Protein AF-K2DY35-F1 (afdb_monomer_lite)

Sequence (67 aa):
MFSEVQNFSGTPAQRYSLNGETMGTRYSAVFFAPPGLDAAAIHAQLFAAVDAVDRQMSTWKPDSDLS

pLDDT: mean 71.47, std 14.96, range [40.16, 89.38]

Structure (mmCIF, N/CA/C/O backbone):
data_AF-K2DY35-F1
#
_entry.id   AF-K2DY35-F1
#
loop_
_atom_site.group_PDB
_atom_site.id
_atom_site.type_symbol
_atom_site.label_atom_id
_atom_site.label_alt_id
_atom_site.label_comp_id
_atom_site.label_asym_id
_atom_site.label_entity_id
_atom_site.label_seq_id
_atom_site.pdbx_PDB_ins_code
_atom_site.Cartn_x
_atom_site.Cartn_y
_atom_site.Cartn_z
_atom_site.occupancy
_atom_site.B_iso_or_equiv
_atom_site.auth_seq_id
_atom_site.auth_comp_id
_atom_site.auth_asym_id
_atom_site.auth_atom_id
_atom_site.pdbx_PDB_model_num
ATOM 1 N N . MET A 1 1 ? -16.359 30.649 32.367 1.00 45.06 1 MET A N 1
ATOM 2 C CA . MET A 1 1 ? -16.912 30.238 31.062 1.00 45.06 1 MET A CA 1
ATOM 3 C C . MET A 1 1 ? -15.891 29.286 30.466 1.00 45.06 1 MET A C 1
ATOM 5 O O . MET A 1 1 ? -14.898 29.735 29.914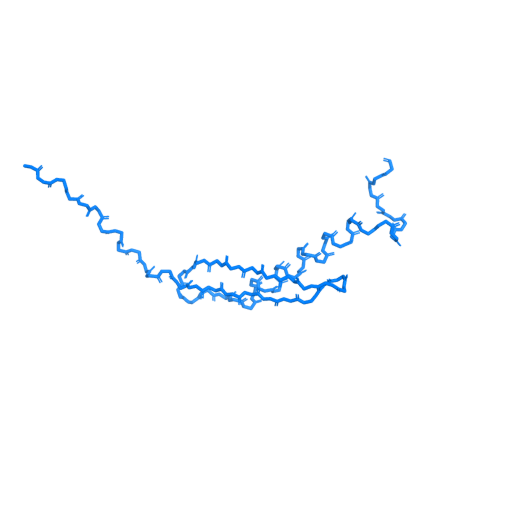 1.00 45.06 1 MET A O 1
ATOM 9 N N . PHE A 1 2 ? -16.016 27.997 30.776 1.00 46.91 2 PHE A N 1
ATOM 10 C CA . PHE A 1 2 ? -15.070 26.984 30.313 1.00 46.91 2 PHE A CA 1
ATOM 11 C C . PHE A 1 2 ? -15.544 26.542 28.937 1.00 46.91 2 PHE A C 1
ATOM 13 O O . PHE A 1 2 ? -16.646 26.015 28.817 1.00 46.91 2 PHE A O 1
ATOM 20 N N . SER A 1 3 ? -14.766 26.867 27.908 1.00 46.03 3 SER A N 1
ATOM 21 C CA . SER A 1 3 ? -15.057 26.463 26.539 1.00 46.03 3 SER A CA 1
ATOM 22 C C . SER A 1 3 ? -15.106 24.943 26.472 1.00 46.03 3 SER A C 1
ATOM 24 O O . SER A 1 3 ? -14.137 24.265 26.813 1.00 46.03 3 SER A O 1
ATOM 26 N N . GLU A 1 4 ? -16.260 24.432 26.063 1.00 52.22 4 GLU A N 1
ATOM 27 C CA . GLU A 1 4 ? -16.497 23.029 25.773 1.00 52.22 4 GLU A CA 1
ATOM 28 C C . GLU A 1 4 ? -15.506 22.588 24.693 1.00 52.22 4 GLU A C 1
ATOM 30 O O . GLU A 1 4 ? -15.558 23.044 23.548 1.00 52.22 4 GLU A O 1
ATOM 35 N N . VAL A 1 5 ? -14.545 21.746 25.077 1.00 62.00 5 VAL A N 1
ATOM 36 C CA . VAL A 1 5 ? -13.725 21.017 24.113 1.00 62.00 5 VAL A CA 1
ATOM 37 C C . VAL A 1 5 ? -14.712 20.141 23.360 1.00 62.00 5 VAL A C 1
ATOM 39 O O . VAL A 1 5 ? -15.304 19.241 23.951 1.00 62.00 5 VAL A O 1
ATOM 42 N N . GLN A 1 6 ? -14.954 20.451 22.087 1.00 59.38 6 GLN A N 1
ATOM 43 C CA . GLN A 1 6 ? -15.789 19.623 21.229 1.00 59.38 6 GLN A CA 1
ATOM 44 C C . GLN A 1 6 ? -15.165 18.228 21.198 1.00 59.38 6 GLN A C 1
ATOM 46 O O . GLN A 1 6 ? -14.171 17.989 20.511 1.00 59.38 6 GLN A O 1
ATOM 51 N N . ASN A 1 7 ? -15.724 17.315 21.991 1.00 54.31 7 ASN A N 1
ATOM 52 C CA . ASN A 1 7 ? -15.420 15.903 21.893 1.00 54.31 7 ASN A CA 1
ATOM 53 C C . ASN A 1 7 ? -15.890 15.481 20.506 1.00 54.31 7 ASN A C 1
ATOM 55 O O . ASN A 1 7 ? -17.088 15.304 20.274 1.00 54.31 7 ASN A O 1
ATOM 59 N N . PHE A 1 8 ? -14.945 15.361 19.573 1.00 56.78 8 PHE A N 1
ATOM 60 C CA . PHE A 1 8 ? -15.178 14.694 18.305 1.00 56.78 8 PHE A CA 1
ATOM 61 C C . PHE A 1 8 ? -15.674 13.290 18.636 1.00 56.78 8 PHE A C 1
ATOM 63 O O . PHE A 1 8 ? -14.894 12.380 18.903 1.00 56.78 8 PHE A O 1
ATOM 70 N N . SER A 1 9 ? -16.992 13.116 18.619 1.00 59.84 9 SER A N 1
ATOM 71 C CA . SER A 1 9 ? -17.664 11.822 18.724 1.00 59.84 9 SER A CA 1
ATOM 72 C C . SER A 1 9 ? -17.560 11.104 17.374 1.00 59.84 9 SER A C 1
ATOM 74 O O . SER A 1 9 ? -18.535 10.580 16.849 1.00 59.84 9 SER A O 1
ATOM 76 N N . GLY A 1 10 ? -16.384 11.181 16.747 1.00 63.69 10 GLY A N 1
ATOM 77 C CA . GLY A 1 10 ? -16.057 10.422 15.557 1.00 63.69 10 GLY A CA 1
ATOM 78 C C . GLY A 1 10 ? -15.694 9.009 15.982 1.00 63.69 10 GLY A C 1
ATOM 79 O O . GLY A 1 10 ? -15.059 8.810 17.019 1.00 63.69 10 GLY A O 1
ATOM 80 N N . THR A 1 11 ? -16.103 8.019 15.196 1.00 70.94 11 THR A N 1
ATOM 81 C CA . THR A 1 11 ? -15.683 6.632 15.396 1.00 70.94 11 THR A CA 1
ATOM 82 C C . THR A 1 11 ? -14.156 6.591 15.534 1.00 70.94 11 THR A C 1
ATOM 84 O O . THR A 1 11 ? -13.478 7.188 14.690 1.00 70.94 11 THR A O 1
ATOM 87 N N . PRO A 1 12 ? -13.592 5.936 16.569 1.00 78.69 12 PRO A N 1
ATOM 88 C CA . 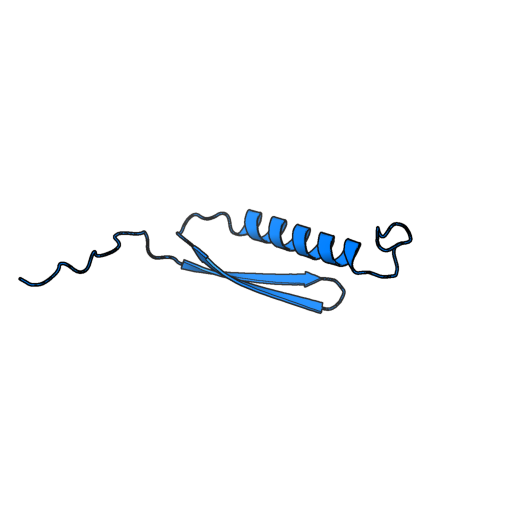PRO A 1 12 ? -12.147 5.906 16.753 1.00 78.69 12 PRO A CA 1
AT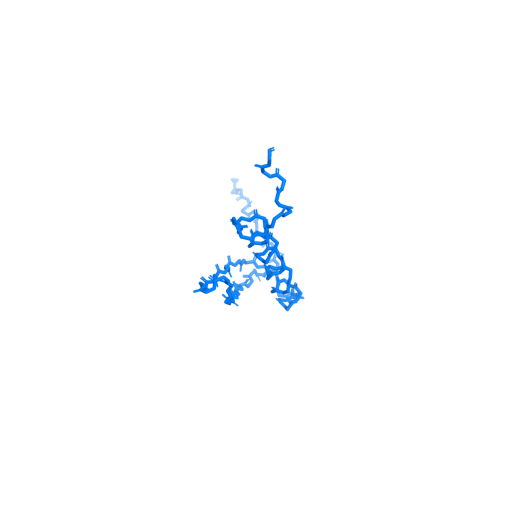OM 89 C C . PRO A 1 12 ? -11.491 5.335 15.495 1.00 78.69 12 PRO A C 1
ATOM 91 O O . PRO A 1 12 ? -11.825 4.235 15.051 1.00 78.69 12 PRO A O 1
ATOM 94 N N . ALA A 1 13 ? -10.588 6.111 14.895 1.00 81.69 13 ALA A N 1
ATOM 95 C CA . ALA A 1 13 ? -9.887 5.690 13.695 1.00 81.69 13 ALA A CA 1
ATOM 96 C C . ALA A 1 13 ? -8.911 4.557 14.043 1.00 81.69 13 ALA A C 1
ATOM 98 O O . ALA A 1 13 ? -8.065 4.687 14.929 1.00 81.69 13 ALA A O 1
ATOM 99 N N . GLN A 1 14 ? -9.025 3.440 13.336 1.00 87.06 14 GLN A N 1
ATOM 100 C CA . GLN A 1 14 ? -8.121 2.308 13.433 1.00 87.06 14 GLN A CA 1
ATOM 101 C C . GLN A 1 14 ? -6.902 2.538 12.536 1.00 87.06 14 GLN A C 1
ATOM 103 O O . GLN A 1 14 ? -7.011 3.086 11.439 1.00 87.06 14 GLN A O 1
ATOM 108 N N . ARG A 1 15 ? -5.727 2.090 12.991 1.00 89.00 15 ARG A N 1
ATOM 109 C CA . ARG A 1 15 ? -4.508 2.073 12.179 1.00 89.00 15 ARG A CA 1
ATOM 110 C C . ARG A 1 15 ? -4.548 0.911 11.188 1.00 89.00 15 ARG A C 1
ATOM 112 O O . ARG A 1 15 ? -4.643 -0.246 11.593 1.00 89.00 15 ARG A O 1
ATOM 119 N N . TYR A 1 16 ? -4.371 1.224 9.914 1.00 86.56 16 TYR A N 1
ATOM 120 C CA . TYR A 1 16 ? -4.161 0.275 8.831 1.00 86.56 16 TYR A CA 1
ATOM 121 C C . TYR A 1 16 ? -2.704 0.336 8.380 1.00 86.56 16 TYR A C 1
ATOM 123 O O . TYR A 1 16 ? -2.100 1.407 8.320 1.00 86.56 16 TYR A O 1
ATOM 131 N N . SER A 1 17 ? -2.131 -0.829 8.092 1.00 89.38 17 SER A N 1
ATOM 132 C CA . SER A 1 17 ? -0.767 -0.970 7.590 1.00 89.38 17 SER A CA 1
ATOM 133 C C . SER A 1 17 ? -0.793 -1.913 6.399 1.00 89.38 17 SER A C 1
ATOM 135 O O . SER A 1 17 ? -1.003 -3.113 6.561 1.00 89.38 17 SER A O 1
ATOM 137 N N . LEU A 1 18 ? -0.586 -1.364 5.210 1.00 87.50 18 LEU A N 1
ATOM 138 C CA . LEU A 1 18 ? -0.554 -2.094 3.952 1.00 87.50 18 LEU A CA 1
ATOM 139 C C . LEU A 1 18 ? 0.884 -2.181 3.463 1.00 87.50 18 LEU A C 1
ATOM 141 O O . LEU A 1 18 ? 1.627 -1.211 3.544 1.00 87.50 18 LEU A O 1
ATOM 145 N N . ASN A 1 19 ? 1.279 -3.338 2.953 1.00 85.31 19 ASN A N 1
ATOM 146 C CA . ASN A 1 19 ? 2.589 -3.534 2.353 1.00 85.31 19 ASN A CA 1
ATOM 147 C C . ASN A 1 19 ? 2.459 -4.375 1.085 1.00 85.31 19 ASN A C 1
ATOM 149 O O . ASN A 1 19 ? 1.478 -5.100 0.906 1.00 85.31 19 ASN A O 1
ATOM 153 N N . GLY A 1 20 ? 3.433 -4.241 0.196 1.00 84.38 20 GLY A N 1
ATOM 154 C CA . GLY A 1 20 ? 3.478 -4.990 -1.048 1.00 84.38 20 GLY A CA 1
ATOM 155 C C . GLY A 1 20 ? 4.851 -4.913 -1.694 1.00 84.38 20 GLY A C 1
ATOM 156 O O . GLY A 1 20 ? 5.671 -4.058 -1.355 1.00 84.38 20 GLY A O 1
ATOM 157 N N . GLU A 1 21 ? 5.105 -5.841 -2.605 1.00 80.81 21 GLU A N 1
ATOM 158 C CA . GLU A 1 21 ? 6.314 -5.867 -3.422 1.00 80.81 21 GLU A CA 1
ATOM 159 C C . GLU A 1 21 ? 6.013 -5.235 -4.782 1.00 80.81 21 GLU A C 1
ATOM 161 O O . GLU A 1 21 ? 4.948 -5.458 -5.351 1.00 80.81 21 GLU A O 1
ATOM 166 N N . THR A 1 22 ? 6.931 -4.418 -5.288 1.00 72.88 22 THR A N 1
ATOM 167 C CA . THR A 1 22 ? 6.822 -3.765 -6.598 1.00 72.88 22 THR A CA 1
ATOM 168 C C . THR A 1 22 ? 8.211 -3.386 -7.103 1.00 72.88 22 THR A C 1
ATOM 170 O O . THR A 1 22 ? 9.051 -2.949 -6.316 1.00 72.88 22 THR A O 1
ATOM 173 N N . MET A 1 23 ? 8.480 -3.560 -8.400 1.00 67.69 23 MET A N 1
ATOM 174 C CA . MET A 1 23 ? 9.752 -3.157 -9.031 1.00 67.69 23 MET A CA 1
ATOM 175 C C . MET A 1 23 ? 11.020 -3.733 -8.367 1.00 67.69 23 MET A C 1
ATOM 177 O O . MET A 1 23 ? 12.064 -3.086 -8.332 1.00 67.69 23 MET A O 1
ATOM 181 N N . GLY A 1 24 ? 10.942 -4.924 -7.764 1.00 72.56 24 GLY A N 1
ATOM 182 C CA . GLY A 1 24 ? 12.057 -5.497 -6.992 1.00 72.56 24 GLY A CA 1
ATOM 183 C C . GLY A 1 24 ? 12.346 -4.784 -5.661 1.00 72.56 24 GLY A C 1
ATOM 184 O O . GLY A 1 24 ? 13.352 -5.066 -5.013 1.00 72.56 24 GLY A O 1
ATOM 185 N N . THR A 1 25 ? 11.464 -3.880 -5.236 1.00 72.81 25 THR A N 1
ATOM 186 C CA . THR A 1 25 ? 11.482 -3.171 -3.951 1.00 72.81 25 THR A CA 1
ATOM 187 C C . THR A 1 25 ? 10.211 -3.502 -3.152 1.00 72.81 25 THR A C 1
ATOM 189 O O . THR A 1 25 ? 9.312 -4.199 -3.632 1.00 72.81 25 THR A O 1
ATOM 192 N N . ARG A 1 26 ? 10.117 -3.024 -1.907 1.00 83.62 26 ARG A N 1
ATOM 193 C CA . ARG A 1 26 ? 8.934 -3.198 -1.056 1.00 83.62 26 ARG A CA 1
ATOM 194 C C . ARG A 1 26 ? 8.407 -1.838 -0.615 1.00 83.62 26 ARG A C 1
ATOM 196 O O . ARG A 1 26 ? 9.182 -0.997 -0.168 1.00 83.62 26 ARG A O 1
ATOM 203 N N . TYR A 1 27 ? 7.094 -1.647 -0.685 1.00 81.31 27 TYR A N 1
ATOM 204 C CA . TYR A 1 27 ? 6.427 -0.449 -0.179 1.00 81.31 27 TYR A CA 1
ATOM 205 C C . TYR A 1 27 ? 5.630 -0.749 1.093 1.00 81.31 27 TYR A C 1
ATOM 207 O O . TYR A 1 27 ? 5.194 -1.879 1.334 1.00 81.31 27 TYR A O 1
ATOM 215 N N . SER A 1 28 ? 5.435 0.287 1.909 1.00 83.56 28 SER A N 1
ATOM 216 C CA . SER A 1 28 ? 4.574 0.264 3.089 1.00 83.56 28 SER A CA 1
ATOM 217 C C . SER A 1 28 ? 3.772 1.561 3.159 1.00 83.56 28 SER A C 1
ATOM 219 O O . SER A 1 28 ? 4.336 2.642 3.000 1.00 83.56 28 SER A O 1
ATOM 221 N N . ALA A 1 29 ? 2.468 1.455 3.398 1.00 85.12 29 ALA A N 1
ATOM 222 C CA . ALA A 1 29 ? 1.561 2.575 3.598 1.00 85.12 29 ALA A CA 1
ATOM 223 C C . ALA A 1 29 ? 0.810 2.398 4.919 1.00 85.12 29 ALA A C 1
ATOM 225 O O . ALA A 1 29 ? 0.173 1.371 5.160 1.00 85.12 29 ALA A O 1
ATOM 226 N N . VAL A 1 30 ? 0.881 3.416 5.775 1.00 88.44 30 VAL A N 1
ATOM 227 C CA . VAL A 1 30 ? 0.210 3.441 7.075 1.00 88.44 30 VAL A CA 1
ATOM 228 C C . VAL A 1 30 ? -0.771 4.601 7.091 1.00 88.44 30 VAL A C 1
ATOM 230 O O . VAL A 1 30 ? -0.387 5.733 6.814 1.00 88.44 30 VAL A O 1
ATOM 233 N N . PHE A 1 31 ? -2.024 4.328 7.439 1.00 85.56 31 PHE A N 1
ATOM 234 C CA . PHE A 1 31 ? -3.064 5.350 7.536 1.00 85.56 31 PHE A CA 1
ATOM 235 C C . PHE A 1 31 ? -4.065 5.018 8.644 1.00 85.56 31 PHE A C 1
ATOM 237 O O . PHE A 1 31 ? -4.122 3.888 9.129 1.00 85.56 31 PHE A O 1
ATOM 244 N N . PHE A 1 32 ? -4.842 6.014 9.066 1.00 85.75 32 PHE A N 1
ATOM 245 C CA . PHE A 1 32 ? -5.874 5.866 10.088 1.00 85.75 32 PHE A CA 1
ATOM 246 C C . PHE A 1 32 ? -7.242 6.100 9.463 1.00 85.75 32 PHE A C 1
ATOM 248 O O . PHE A 1 32 ? -7.441 7.106 8.786 1.00 85.75 32 PHE A O 1
ATOM 255 N N . ALA A 1 33 ? -8.176 5.182 9.681 1.00 84.38 33 ALA A N 1
ATOM 256 C CA . ALA A 1 33 ? -9.515 5.280 9.117 1.00 84.38 33 ALA A CA 1
ATOM 257 C C . ALA A 1 33 ? -10.556 4.596 10.016 1.00 84.38 33 ALA A C 1
ATOM 259 O O . ALA A 1 33 ? -10.186 3.773 10.855 1.00 84.38 33 ALA A O 1
ATOM 260 N N . PRO A 1 34 ? -11.851 4.925 9.881 1.00 85.12 34 PRO A N 1
ATOM 261 C CA . PRO A 1 34 ? -12.898 4.262 10.648 1.00 85.12 34 PRO A CA 1
ATOM 262 C C . PRO A 1 34 ? -12.935 2.742 10.398 1.00 85.12 34 PRO A C 1
ATOM 264 O O . PRO A 1 34 ? -12.617 2.295 9.291 1.00 85.12 34 PRO A O 1
ATOM 267 N N . PRO A 1 35 ? -13.360 1.939 11.390 1.00 78.62 35 PRO A N 1
ATOM 268 C CA . PRO A 1 35 ? -13.584 0.509 11.207 1.00 78.62 35 PRO A CA 1
ATOM 269 C C . PRO A 1 35 ? -14.662 0.249 10.143 1.00 78.62 35 PRO A C 1
ATOM 271 O O . PRO A 1 35 ? -15.609 1.020 10.001 1.00 78.62 35 PRO A O 1
ATOM 274 N N . GLY A 1 36 ? -14.525 -0.855 9.403 1.00 81.31 36 GLY A N 1
ATOM 275 C CA . GLY A 1 36 ? -15.421 -1.208 8.290 1.00 81.31 36 GLY A CA 1
ATOM 276 C C . GLY A 1 36 ? -14.959 -0.706 6.920 1.00 81.31 36 GLY A C 1
ATOM 277 O O . GLY A 1 36 ? -15.618 -0.966 5.918 1.00 81.31 36 GLY A O 1
ATOM 278 N N . LEU A 1 37 ? -13.815 -0.027 6.863 1.00 82.38 37 LEU A N 1
ATOM 279 C CA . LEU A 1 37 ? -13.152 0.293 5.609 1.00 82.38 37 LEU A CA 1
ATOM 280 C C . LEU A 1 37 ? -12.673 -0.983 4.901 1.00 82.38 37 LEU A C 1
ATOM 282 O O . LEU A 1 37 ? -12.034 -1.841 5.518 1.00 82.38 37 LEU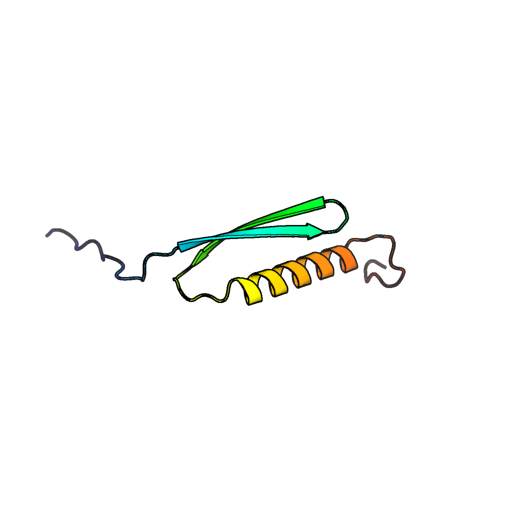 A O 1
ATOM 286 N N . ASP A 1 38 ? -12.929 -1.074 3.598 1.00 85.38 38 ASP A N 1
ATOM 287 C CA . ASP A 1 38 ? -12.440 -2.168 2.760 1.00 85.38 38 ASP A CA 1
ATOM 288 C C . ASP A 1 38 ? -10.934 -2.012 2.489 1.00 85.38 38 ASP A C 1
ATOM 290 O O . ASP A 1 38 ? -10.484 -1.419 1.505 1.00 85.38 38 ASP A O 1
ATOM 294 N N . ALA A 1 39 ? -10.134 -2.546 3.409 1.00 83.12 39 ALA A N 1
ATOM 295 C CA . ALA A 1 39 ? -8.682 -2.539 3.306 1.00 83.12 39 ALA A CA 1
ATOM 296 C C . ALA A 1 39 ? -8.169 -3.313 2.077 1.00 83.12 39 ALA A C 1
ATOM 298 O O . ALA A 1 39 ? -7.090 -2.991 1.581 1.00 83.12 39 ALA A O 1
ATOM 299 N N . ALA A 1 40 ? -8.923 -4.297 1.569 1.00 83.12 40 ALA A N 1
ATOM 300 C CA . ALA A 1 40 ? -8.539 -5.064 0.388 1.00 83.12 40 ALA A CA 1
ATOM 301 C C . ALA A 1 40 ? -8.703 -4.227 -0.887 1.00 83.12 40 ALA A C 1
ATOM 303 O O . ALA A 1 40 ? -7.787 -4.184 -1.709 1.00 83.12 40 ALA A O 1
ATOM 304 N N . ALA A 1 41 ? -9.807 -3.484 -1.014 1.00 85.31 41 ALA A N 1
ATOM 305 C CA . ALA A 1 41 ? -9.989 -2.531 -2.107 1.00 85.31 41 ALA A CA 1
ATOM 306 C C . ALA A 1 41 ? -8.912 -1.433 -2.101 1.00 85.31 41 ALA A C 1
ATOM 308 O O . ALA A 1 41 ? -8.402 -1.058 -3.157 1.00 85.31 41 ALA A O 1
ATOM 309 N N . ILE A 1 42 ? -8.518 -0.944 -0.921 1.00 85.62 42 ILE A N 1
ATOM 310 C CA . ILE A 1 42 ? -7.445 0.055 -0.795 1.00 85.62 42 ILE A CA 1
ATOM 311 C C . ILE A 1 42 ? -6.091 -0.543 -1.154 1.00 85.62 42 ILE A C 1
ATOM 313 O O . ILE A 1 42 ? -5.303 0.110 -1.831 1.00 85.62 42 ILE A O 1
ATOM 317 N N . HIS A 1 43 ? -5.815 -1.781 -0.742 1.00 84.75 43 HIS A N 1
ATOM 318 C CA . HIS A 1 43 ? -4.587 -2.474 -1.124 1.00 84.75 43 HIS A CA 1
ATOM 319 C C . HIS A 1 43 ? -4.486 -2.643 -2.641 1.00 84.75 43 HIS A C 1
ATOM 321 O O . HIS A 1 43 ? -3.459 -2.287 -3.214 1.00 84.75 43 HIS A O 1
ATOM 327 N N . ALA A 1 44 ? -5.572 -3.066 -3.294 1.00 84.12 44 ALA A N 1
ATOM 328 C CA . ALA A 1 44 ? -5.633 -3.209 -4.745 1.00 84.12 44 ALA A CA 1
ATOM 329 C C . ALA A 1 44 ? -5.430 -1.870 -5.475 1.00 84.12 44 ALA A C 1
ATOM 331 O O . ALA A 1 44 ? -4.658 -1.802 -6.430 1.00 84.12 44 ALA A O 1
ATOM 332 N N . GLN A 1 45 ? -6.072 -0.791 -5.012 1.00 86.25 45 GLN A N 1
ATOM 333 C CA . GLN A 1 45 ? -5.892 0.540 -5.601 1.00 86.25 45 GLN A CA 1
ATOM 334 C C . GLN A 1 45 ? -4.485 1.094 -5.375 1.00 86.25 45 GLN A C 1
ATOM 336 O O . GLN A 1 45 ? -3.899 1.674 -6.286 1.00 86.25 45 GLN A O 1
ATOM 341 N N . LEU A 1 46 ? -3.919 0.887 -4.186 1.00 84.31 46 LEU A N 1
ATOM 342 C CA . LEU A 1 46 ? -2.556 1.297 -3.875 1.00 84.31 46 LEU A CA 1
ATOM 343 C C . LEU A 1 46 ? -1.550 0.541 -4.748 1.00 84.31 46 LEU A C 1
ATOM 345 O O . LEU A 1 46 ? -0.648 1.156 -5.306 1.00 84.31 46 LEU A O 1
ATOM 349 N N . PHE A 1 47 ? -1.734 -0.769 -4.920 1.00 81.69 47 PHE A N 1
ATOM 350 C CA . PHE A 1 47 ? -0.912 -1.570 -5.820 1.00 81.69 47 PHE A CA 1
ATOM 351 C C . PHE A 1 47 ? -1.030 -1.085 -7.269 1.00 81.69 47 PHE A C 1
ATOM 353 O O . PHE A 1 47 ? -0.012 -0.866 -7.916 1.00 81.69 47 PHE A O 1
ATOM 360 N N . ALA A 1 48 ? -2.247 -0.830 -7.759 1.00 82.06 48 ALA A N 1
ATOM 361 C CA . ALA A 1 48 ? -2.475 -0.319 -9.111 1.00 82.06 48 ALA A CA 1
ATOM 362 C C . ALA A 1 48 ? -1.848 1.067 -9.339 1.00 82.06 48 ALA A C 1
ATOM 364 O O . ALA A 1 48 ? -1.317 1.332 -10.416 1.00 82.06 48 ALA A O 1
ATOM 365 N N . ALA A 1 49 ? -1.879 1.948 -8.335 1.00 80.00 49 ALA A N 1
ATOM 366 C CA . ALA A 1 49 ? -1.231 3.254 -8.405 1.00 80.00 49 ALA A CA 1
ATOM 367 C C . ALA A 1 49 ? 0.297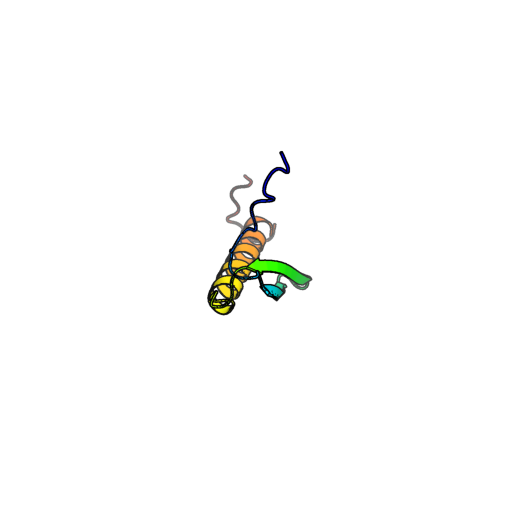 3.122 -8.456 1.00 80.00 49 ALA A C 1
ATOM 369 O O . ALA A 1 49 ? 0.951 3.789 -9.253 1.00 80.00 49 ALA A O 1
ATOM 370 N N . VAL A 1 50 ? 0.868 2.235 -7.641 1.00 76.19 50 VAL A N 1
ATOM 371 C CA . VAL A 1 50 ? 2.313 1.993 -7.622 1.00 76.19 50 VAL A CA 1
ATOM 372 C C . VAL A 1 50 ? 2.785 1.283 -8.900 1.00 76.19 50 VAL A C 1
ATOM 374 O O . VAL A 1 50 ? 3.838 1.630 -9.425 1.00 76.19 50 VAL A O 1
ATOM 377 N N . ASP A 1 51 ? 1.988 0.371 -9.459 1.00 76.69 51 ASP A N 1
ATOM 378 C CA . ASP A 1 51 ? 2.199 -0.229 -10.787 1.00 76.69 51 ASP A CA 1
ATOM 379 C C . ASP A 1 51 ? 2.096 0.809 -11.918 1.00 76.69 51 ASP A C 1
ATOM 381 O O . ASP A 1 51 ? 2.871 0.787 -12.872 1.00 76.69 51 ASP A O 1
ATOM 385 N N . ALA A 1 52 ? 1.173 1.769 -11.819 1.00 72.25 52 ALA A N 1
ATOM 386 C CA . ALA A 1 52 ? 1.092 2.866 -12.780 1.00 72.25 52 ALA A CA 1
ATOM 387 C C . ALA A 1 52 ? 2.335 3.768 -12.717 1.00 72.25 52 ALA A C 1
ATOM 389 O O . ALA A 1 52 ? 2.841 4.165 -13.765 1.00 72.25 52 ALA A O 1
ATOM 390 N N . VAL A 1 53 ? 2.858 4.044 -11.518 1.00 68.88 53 VAL A N 1
ATOM 391 C CA . VAL A 1 53 ? 4.121 4.778 -11.347 1.00 68.88 53 VAL A CA 1
ATOM 392 C C . VAL A 1 53 ? 5.301 3.980 -11.902 1.00 68.88 53 VAL A C 1
ATOM 394 O O . VAL A 1 53 ? 6.117 4.572 -12.600 1.00 68.88 53 VAL A O 1
ATOM 397 N N . ASP A 1 54 ? 5.373 2.659 -11.688 1.00 67.69 54 ASP A N 1
ATOM 398 C CA . ASP A 1 54 ? 6.379 1.801 -12.349 1.00 67.69 54 ASP A CA 1
ATOM 399 C C . ASP A 1 54 ? 6.318 1.970 -13.865 1.00 67.69 54 ASP A C 1
ATOM 401 O O . ASP A 1 54 ? 7.305 2.261 -14.538 1.00 67.69 54 ASP A O 1
ATOM 405 N N . ARG A 1 55 ? 5.109 1.858 -14.411 1.00 63.03 55 ARG A N 1
ATOM 406 C CA . ARG A 1 55 ? 4.865 1.947 -15.846 1.00 63.03 55 ARG A CA 1
ATOM 407 C C . ARG A 1 55 ? 5.256 3.303 -16.431 1.00 63.03 55 ARG A C 1
ATOM 409 O O . ARG A 1 55 ? 5.672 3.333 -17.583 1.00 63.03 55 ARG A O 1
ATOM 416 N N . GLN A 1 56 ? 5.111 4.384 -15.664 1.00 58.59 56 GLN A N 1
ATOM 417 C CA . GLN A 1 56 ? 5.448 5.750 -16.078 1.00 58.59 56 GLN A CA 1
ATOM 418 C C . GLN A 1 56 ? 6.931 6.094 -15.869 1.00 58.59 56 GLN A C 1
ATOM 420 O O . GLN A 1 56 ? 7.490 6.856 -16.652 1.00 58.59 56 GLN A O 1
ATOM 425 N N . MET A 1 57 ? 7.577 5.532 -14.843 1.00 56.31 57 MET A N 1
ATOM 426 C CA . MET A 1 57 ? 8.951 5.874 -14.444 1.00 56.31 57 MET A CA 1
ATOM 427 C C . MET A 1 57 ? 10.008 4.866 -14.911 1.00 56.31 57 MET A C 1
ATOM 429 O O . MET A 1 57 ? 11.204 5.142 -14.808 1.00 56.31 57 MET A O 1
ATOM 433 N N . SER A 1 58 ? 9.609 3.710 -15.441 1.00 49.12 58 SER A N 1
ATOM 434 C CA . SER A 1 58 ? 10.544 2.764 -16.040 1.00 49.12 58 SER A CA 1
ATOM 435 C C . SER A 1 58 ? 10.975 3.265 -17.419 1.00 49.12 58 SER A C 1
ATOM 437 O O . SER A 1 58 ? 10.234 3.191 -18.398 1.00 49.12 58 SER A O 1
ATOM 439 N N . THR A 1 59 ? 12.223 3.721 -17.518 1.00 51.59 59 THR A N 1
ATOM 440 C CA . THR A 1 59 ? 12.935 4.090 -18.758 1.00 51.59 59 THR A CA 1
ATOM 441 C C . THR A 1 59 ? 13.126 2.927 -19.750 1.00 51.59 59 THR A C 1
ATOM 443 O O . THR A 1 59 ? 13.879 3.048 -20.712 1.00 51.59 59 THR A O 1
ATOM 446 N N . TRP A 1 60 ? 12.440 1.798 -19.542 1.00 51.41 60 TRP A N 1
ATOM 447 C CA . TRP A 1 60 ? 12.517 0.578 -20.348 1.00 51.41 60 TRP A CA 1
ATOM 448 C C . TRP A 1 60 ? 11.201 0.194 -21.051 1.00 51.41 60 TRP A C 1
ATOM 450 O O . TRP A 1 60 ? 11.130 -0.880 -21.651 1.00 51.41 60 TRP A O 1
ATOM 460 N N . LYS A 1 61 ? 10.167 1.052 -21.041 1.00 44.97 61 LYS A N 1
ATOM 461 C CA . LYS A 1 61 ? 9.003 0.923 -21.940 1.00 44.97 61 LYS A CA 1
ATOM 462 C C . LYS A 1 61 ? 9.055 2.000 -23.039 1.00 44.97 61 LYS A C 1
ATOM 464 O O . LYS A 1 61 ? 9.084 3.179 -22.703 1.00 44.97 61 LYS A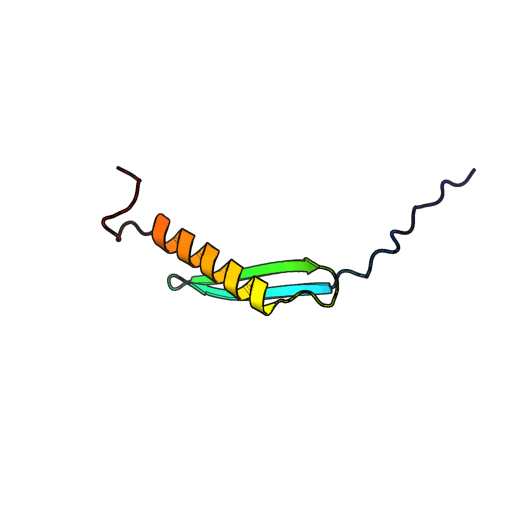 O 1
ATOM 469 N N . PRO A 1 62 ? 9.039 1.624 -24.334 1.00 53.75 62 PRO A N 1
ATOM 470 C CA . PRO A 1 62 ? 9.221 2.541 -25.470 1.00 53.75 62 PRO A CA 1
ATOM 471 C C . PRO A 1 62 ? 8.036 3.490 -25.748 1.00 53.75 62 PRO A C 1
ATOM 473 O O . PRO A 1 62 ? 8.024 4.129 -26.790 1.00 53.75 62 PRO A O 1
ATOM 476 N N . ASP A 1 63 ? 7.064 3.587 -24.837 1.00 52.69 63 ASP A N 1
ATOM 477 C CA . ASP A 1 63 ? 5.819 4.364 -24.989 1.00 52.69 63 ASP A CA 1
ATOM 478 C C . ASP A 1 63 ? 5.636 5.378 -23.836 1.00 52.69 63 ASP A C 1
ATOM 480 O O . ASP A 1 63 ? 4.524 5.696 -23.418 1.00 52.69 63 ASP A O 1
ATOM 484 N N . SER A 1 64 ? 6.744 5.840 -23.247 1.00 40.16 64 SER A N 1
ATOM 485 C CA . SER A 1 64 ? 6.715 6.874 -22.208 1.00 40.16 64 SER A CA 1
ATOM 486 C C . SER A 1 64 ? 6.590 8.267 -22.834 1.00 40.16 64 SER A C 1
ATOM 488 O O . SER A 1 64 ? 7.395 8.640 -23.687 1.00 40.16 64 SER A O 1
ATOM 490 N N . ASP A 1 65 ? 5.619 9.045 -22.345 1.00 50.41 65 ASP A N 1
ATOM 491 C CA . ASP A 1 65 ? 5.288 10.444 -22.695 1.00 50.41 65 ASP A CA 1
ATOM 492 C C . ASP A 1 65 ? 6.365 11.472 -22.256 1.00 50.41 65 ASP A C 1
ATOM 494 O O . ASP A 1 65 ? 6.091 12.645 -22.012 1.00 50.41 65 ASP A O 1
ATOM 498 N N . LEU A 1 66 ? 7.616 11.027 -22.130 1.00 44.75 66 LEU A N 1
ATOM 499 C CA . LEU A 1 66 ? 8.800 11.830 -21.805 1.00 44.75 66 LEU A CA 1
ATOM 500 C C . LEU A 1 66 ? 9.657 12.128 -23.054 1.00 44.75 66 LEU A C 1
ATOM 502 O O . LEU A 1 66 ? 10.870 12.312 -22.931 1.00 44.75 66 LEU A O 1
ATOM 506 N N . SER A 1 67 ? 9.041 12.147 -24.245 1.00 45.59 67 SER A N 1
ATOM 507 C CA . SER A 1 67 ? 9.662 12.697 -25.466 1.00 45.59 67 SER A CA 1
ATOM 508 C C . SER A 1 67 ? 9.598 14.219 -25.507 1.00 45.59 67 SER A C 1
ATOM 510 O O . SER A 1 67 ? 8.555 14.781 -25.107 1.00 45.59 67 SER A O 1
#

Foldseek 3Di:
DDDPPPPPPDAFWDKDWAKDDDPNRIDIDIDTHHPPDPVVVVNVVVVVVVVVVCVAVPPPDPPHPPD

Radius of gyration: 19.12 Å; chains: 1; bounding box: 31×36×56 Å

Secondary structure (DSSP, 8-state):
---------PPPPEEEEEEEEETTEEEEEEEEE-TT--HHHHHHHHHHHHHHHHHHH-TTSTT-S--